Protein AF-A0A948PNC6-F1 (afdb_monomer)

Solvent-accessible surface area (backbone atoms only — not comparable to full-atom values): 5332 Å² total; per-residue (Å²): 89,77,49,72,49,98,56,79,67,54,67,67,58,57,57,48,60,46,68,74,40,86,55,43,41,82,37,65,91,61,79,91,48,62,76,38,72,84,72,28,56,93,32,71,42,35,32,35,28,70,74,42,70,42,94,89,39,75,38,27,36,36,36,44,76,38,59,19,59,65,44,37,64,39,52,49,51,53,50,52,51,52,52,51,54,55,54,55,66,72,73,109

Structure (mmCIF, N/CA/C/O backbone):
data_AF-A0A948PNC6-F1
#
_entry.id   AF-A0A948PNC6-F1
#
loop_
_atom_site.group_PDB
_atom_site.id
_atom_site.type_symbol
_atom_site.label_atom_id
_atom_site.label_alt_id
_atom_site.label_comp_id
_atom_site.label_asym_id
_atom_site.label_entity_id
_atom_site.label_seq_id
_atom_site.pdbx_PDB_ins_code
_atom_site.Cartn_x
_atom_site.Cartn_y
_atom_site.Cartn_z
_atom_site.occupancy
_atom_site.B_iso_or_equiv
_atom_site.auth_seq_id
_atom_site.auth_comp_id
_atom_site.auth_asym_id
_atom_site.auth_atom_id
_atom_site.pdbx_PDB_model_num
ATOM 1 N N . ILE A 1 1 ? 0.938 -9.839 -6.602 1.00 93.44 1 ILE A N 1
ATOM 2 C CA . ILE A 1 1 ? -0.372 -9.750 -7.277 1.00 93.44 1 ILE A CA 1
ATOM 3 C C . ILE A 1 1 ? -0.123 -9.532 -8.756 1.00 93.44 1 ILE A C 1
ATOM 5 O O . ILE A 1 1 ? 0.742 -8.733 -9.101 1.00 93.44 1 ILE A O 1
ATOM 9 N N . TYR A 1 2 ? -0.839 -10.287 -9.583 1.00 96.00 2 TYR A N 1
ATOM 10 C CA . TYR A 1 2 ? -0.950 -10.073 -11.020 1.00 96.00 2 TYR A CA 1
ATOM 11 C C . TYR A 1 2 ? -2.352 -9.560 -11.302 1.00 96.00 2 TYR A C 1
ATOM 13 O O . TYR A 1 2 ? -3.318 -10.136 -10.797 1.00 96.00 2 TYR A O 1
ATOM 21 N N . VAL A 1 3 ? -2.468 -8.484 -12.066 1.00 95.62 3 VAL A N 1
ATOM 22 C CA . VAL A 1 3 ? -3.763 -7.933 -12.457 1.00 95.62 3 VAL A CA 1
ATOM 23 C C . VAL A 1 3 ? -3.740 -7.594 -13.932 1.00 95.62 3 VAL A C 1
ATOM 25 O O . VAL A 1 3 ? -2.747 -7.070 -14.429 1.00 95.62 3 VAL A O 1
ATOM 28 N N . ARG A 1 4 ? -4.850 -7.864 -14.613 1.00 97.31 4 ARG A N 1
ATOM 29 C CA . ARG A 1 4 ? -5.113 -7.396 -15.968 1.00 97.31 4 ARG A CA 1
ATOM 30 C C . ARG A 1 4 ? -6.274 -6.411 -15.931 1.00 97.31 4 ARG A C 1
ATOM 32 O O . ARG A 1 4 ? -7.309 -6.704 -15.335 1.00 97.31 4 ARG A O 1
ATOM 39 N N . LEU A 1 5 ? -6.093 -5.249 -16.544 1.00 96.19 5 LEU A N 1
ATOM 40 C CA . LEU A 1 5 ? -7.083 -4.178 -16.582 1.00 96.19 5 LEU A CA 1
ATOM 41 C C . LEU A 1 5 ? -7.972 -4.292 -17.828 1.00 96.19 5 LEU A C 1
ATOM 43 O O . LEU A 1 5 ? -7.554 -4.804 -18.865 1.00 96.19 5 LEU A O 1
ATOM 47 N N . GLY A 1 6 ? -9.210 -3.800 -17.734 1.00 96.44 6 GLY A N 1
ATOM 48 C CA . GLY A 1 6 ? -10.130 -3.753 -18.880 1.00 96.44 6 GLY A CA 1
ATOM 49 C C . GLY A 1 6 ? -9.721 -2.736 -19.952 1.00 96.44 6 GLY A C 1
ATOM 50 O O . GLY A 1 6 ? -10.107 -2.869 -21.107 1.00 96.44 6 GLY A O 1
ATOM 51 N N . GLU A 1 7 ? -8.902 -1.757 -19.578 1.00 94.06 7 GLU A N 1
ATOM 52 C CA . GLU A 1 7 ? -8.389 -0.695 -20.443 1.00 94.06 7 GLU A CA 1
ATOM 53 C C . GLU A 1 7 ? -6.868 -0.636 -20.321 1.00 94.06 7 GLU A C 1
ATOM 55 O O . GLU A 1 7 ? -6.312 -0.985 -19.275 1.00 94.06 7 GLU A O 1
ATOM 60 N N . GLU A 1 8 ? -6.193 -0.191 -21.377 1.00 93.94 8 GLU A N 1
ATOM 61 C CA . GLU A 1 8 ? -4.747 -0.004 -21.335 1.00 93.94 8 GLU A CA 1
ATOM 62 C C . GLU A 1 8 ? -4.391 1.186 -20.434 1.00 93.94 8 GLU A C 1
ATOM 64 O O . GLU A 1 8 ? -5.000 2.258 -20.509 1.00 93.94 8 GLU A O 1
ATOM 69 N N . ARG A 1 9 ? -3.396 0.999 -19.563 1.00 95.31 9 ARG A N 1
ATOM 70 C CA . ARG A 1 9 ? -2.881 2.032 -18.656 1.00 95.31 9 ARG A CA 1
ATOM 71 C C . ARG A 1 9 ? -1.358 2.034 -18.645 1.00 95.31 9 ARG A C 1
ATOM 73 O O . ARG A 1 9 ? -0.709 1.085 -19.092 1.00 95.31 9 ARG A O 1
ATOM 80 N N . THR A 1 10 ? -0.777 3.112 -18.128 1.00 94.81 10 THR A N 1
ATOM 81 C CA . THR A 1 10 ? 0.673 3.210 -17.938 1.00 94.81 10 THR A CA 1
ATOM 82 C C . THR A 1 10 ? 1.077 2.799 -16.523 1.00 94.81 10 THR A C 1
ATOM 84 O O . THR A 1 10 ? 0.267 2.809 -15.595 1.00 94.81 10 THR A O 1
ATOM 87 N N . LEU A 1 11 ? 2.361 2.475 -16.335 1.00 92.25 11 LEU A N 1
ATOM 88 C CA . LEU A 1 11 ? 2.918 2.224 -15.002 1.00 92.25 11 LEU A CA 1
ATOM 89 C C . LEU A 1 11 ? 2.744 3.443 -14.080 1.00 92.25 11 LEU A C 1
ATOM 91 O O . LEU A 1 11 ? 2.385 3.282 -12.918 1.00 92.25 11 LEU A O 1
ATOM 95 N N . ALA A 1 12 ? 2.930 4.650 -14.620 1.00 92.94 12 ALA A N 1
ATOM 96 C CA . ALA A 1 12 ? 2.787 5.900 -13.878 1.00 92.94 12 ALA A CA 1
ATOM 97 C C . ALA A 1 12 ? 1.349 6.133 -13.390 1.00 92.94 12 ALA A C 1
ATOM 99 O O . ALA A 1 12 ? 1.149 6.668 -12.301 1.00 92.94 12 ALA A O 1
ATOM 100 N N . ASP A 1 13 ? 0.342 5.717 -14.165 1.00 93.12 13 ASP A N 1
ATOM 101 C CA . ASP A 1 13 ? -1.055 5.796 -13.727 1.00 93.12 13 ASP A CA 1
ATOM 102 C C . ASP A 1 13 ? -1.308 4.877 -12.532 1.00 93.12 13 ASP A C 1
ATOM 104 O O . ASP A 1 13 ? -1.923 5.294 -11.554 1.00 93.12 13 ASP A O 1
ATOM 108 N N . LEU A 1 14 ? -0.777 3.651 -12.575 1.00 90.94 14 LEU A N 1
ATOM 109 C CA . LEU A 1 14 ? -0.912 2.702 -11.473 1.00 90.94 14 LEU A CA 1
ATOM 110 C C . LEU A 1 14 ? -0.168 3.185 -10.219 1.00 90.94 14 LEU A C 1
ATOM 112 O O . LEU A 1 14 ? -0.688 3.098 -9.110 1.00 90.94 14 LEU A O 1
ATOM 116 N N . GLU A 1 15 ? 1.031 3.741 -10.390 1.00 90.62 15 GLU A N 1
ATOM 117 C CA . GLU A 1 15 ? 1.790 4.348 -9.299 1.00 90.62 15 GLU A CA 1
ATOM 118 C C . GLU A 1 15 ? 1.058 5.533 -8.664 1.00 90.62 15 GLU A C 1
ATOM 120 O O . GLU A 1 15 ? 1.124 5.681 -7.443 1.00 90.62 15 GLU A O 1
ATOM 125 N N . ARG A 1 16 ? 0.359 6.349 -9.463 1.00 92.62 16 ARG A N 1
ATOM 126 C CA . ARG A 1 16 ? -0.435 7.484 -8.978 1.00 92.62 16 ARG A CA 1
ATOM 127 C C . ARG A 1 16 ? -1.629 7.028 -8.145 1.00 92.62 16 ARG A C 1
ATOM 129 O O . ARG A 1 16 ? -1.864 7.608 -7.094 1.00 92.62 16 ARG A O 1
ATOM 136 N N . LEU A 1 17 ? -2.331 5.966 -8.552 1.00 91.19 17 LEU A N 1
ATOM 137 C CA . LEU A 1 17 ? -3.471 5.429 -7.791 1.00 91.19 17 LEU A CA 1
ATOM 138 C C . LEU A 1 17 ? -3.081 5.038 -6.361 1.00 91.19 17 LEU A C 1
ATOM 140 O O . LEU A 1 17 ? -3.853 5.218 -5.422 1.00 91.19 17 LEU A O 1
ATOM 144 N N . PHE A 1 18 ? -1.867 4.523 -6.175 1.00 91.62 18 PHE A N 1
ATOM 145 C CA . PHE A 1 18 ? -1.375 4.198 -4.841 1.00 91.62 18 PHE A CA 1
ATOM 146 C C . PHE A 1 18 ? -0.978 5.430 -4.018 1.00 91.62 18 PHE A C 1
ATOM 148 O O . PHE A 1 18 ? -0.974 5.336 -2.796 1.00 91.62 18 PHE A O 1
ATOM 155 N N . ASP A 1 19 ? -0.689 6.573 -4.644 1.00 91.19 19 ASP A N 1
ATOM 156 C CA . ASP A 1 19 ? -0.419 7.831 -3.932 1.00 91.19 19 ASP A CA 1
ATOM 157 C C . ASP A 1 19 ? -1.699 8.520 -3.437 1.00 91.19 19 ASP A C 1
ATOM 159 O O . ASP A 1 19 ? -1.645 9.342 -2.524 1.00 91.19 19 ASP A O 1
ATOM 163 N N . GLU A 1 20 ? -2.856 8.197 -4.020 1.00 94.12 20 GLU A N 1
ATOM 164 C CA . GLU A 1 20 ? -4.140 8.819 -3.666 1.00 94.12 20 GLU A CA 1
ATOM 165 C C . GLU A 1 20 ? -4.637 8.420 -2.272 1.00 94.12 20 GLU A C 1
ATOM 167 O O . GLU A 1 20 ? -5.412 9.154 -1.656 1.00 94.12 20 GLU A O 1
ATOM 172 N N . SER A 1 21 ? -4.200 7.265 -1.762 1.00 92.12 21 SER A N 1
ATOM 173 C CA . SER A 1 21 ? -4.601 6.776 -0.446 1.00 92.12 21 SER A CA 1
ATOM 174 C C . SER A 1 21 ? -3.428 6.778 0.533 1.00 92.12 21 SER A C 1
ATOM 176 O O . SER A 1 21 ? -2.409 6.137 0.272 1.00 92.12 21 SER A O 1
ATOM 178 N N . PRO A 1 22 ? -3.588 7.384 1.726 1.00 92.56 22 PRO A N 1
ATOM 179 C CA . PRO A 1 22 ? -2.558 7.362 2.763 1.00 92.56 22 PRO A CA 1
ATOM 180 C C . PRO A 1 22 ? -2.328 5.959 3.345 1.00 92.56 22 PRO A C 1
ATOM 182 O O . PRO A 1 22 ? -1.378 5.752 4.094 1.00 92.56 22 PRO A O 1
ATOM 185 N N . SER A 1 23 ? -3.194 4.988 3.036 1.00 93.69 23 SER A N 1
ATOM 186 C CA . SER A 1 23 ? -3.033 3.601 3.476 1.00 93.69 23 SER A CA 1
ATOM 187 C C . SER A 1 23 ? -1.892 2.880 2.763 1.00 93.69 23 SER A C 1
ATOM 189 O O . SER A 1 23 ? -1.465 1.831 3.243 1.00 93.69 23 SER A O 1
ATOM 191 N N . PHE A 1 24 ? -1.419 3.393 1.627 1.00 94.62 24 PHE A N 1
ATOM 192 C CA . PHE A 1 24 ? -0.357 2.771 0.850 1.00 94.62 24 PHE A CA 1
ATOM 193 C C . PHE A 1 24 ? 0.960 3.524 0.990 1.00 94.62 24 PHE A C 1
ATOM 195 O O . PHE A 1 24 ? 1.010 4.750 1.026 1.00 94.62 24 PHE A O 1
ATOM 202 N N . LYS A 1 25 ? 2.055 2.764 1.014 1.00 93.00 25 LYS A N 1
ATOM 203 C CA . LYS A 1 25 ? 3.412 3.298 1.005 1.00 93.00 25 LYS A CA 1
ATOM 204 C C . LYS A 1 25 ? 4.231 2.621 -0.077 1.00 93.00 25 LYS A C 1
ATOM 206 O O . LYS A 1 25 ? 4.636 1.466 0.057 1.00 93.00 25 LYS A O 1
ATOM 211 N N . LYS A 1 26 ? 4.488 3.346 -1.163 1.00 90.69 26 LYS A N 1
ATOM 212 C CA . LYS A 1 26 ? 5.357 2.855 -2.232 1.00 90.69 26 LYS A CA 1
ATOM 213 C C . LYS A 1 26 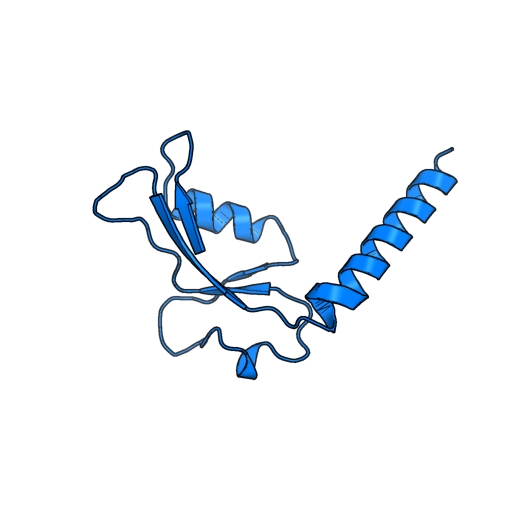? 6.809 2.845 -1.777 1.00 90.69 26 LYS A C 1
ATOM 215 O O . LYS A 1 26 ? 7.312 3.812 -1.209 1.00 90.69 26 LYS A O 1
ATOM 220 N N . CYS A 1 27 ? 7.489 1.758 -2.096 1.00 87.31 27 CYS A N 1
ATOM 221 C CA . CYS A 1 27 ? 8.924 1.628 -1.967 1.00 87.31 27 CYS A CA 1
ATOM 222 C C . CYS A 1 27 ? 9.562 1.578 -3.351 1.00 87.31 27 CYS A C 1
ATOM 224 O O . CYS A 1 27 ? 9.117 0.842 -4.233 1.00 87.31 27 CYS A O 1
ATOM 226 N N . GLY A 1 28 ? 10.597 2.402 -3.533 1.00 73.88 28 GLY A N 1
ATOM 227 C CA . GLY A 1 28 ? 11.335 2.485 -4.787 1.00 73.88 28 GLY A CA 1
ATOM 228 C C . GLY A 1 28 ? 11.988 1.152 -5.176 1.00 73.88 28 GLY A C 1
ATOM 229 O O . GLY A 1 28 ? 12.137 0.253 -4.342 1.00 73.88 28 GLY A O 1
ATOM 230 N N . PRO A 1 29 ? 12.390 1.006 -6.447 1.00 67.12 29 PRO A N 1
ATOM 231 C CA . PRO A 1 29 ? 13.046 -0.203 -6.917 1.00 67.12 29 PRO A CA 1
ATOM 232 C C . PRO A 1 29 ? 14.399 -0.402 -6.217 1.00 67.12 29 PRO A C 1
ATOM 234 O O . PRO A 1 29 ? 15.190 0.528 -6.080 1.00 67.12 29 PRO A O 1
ATOM 237 N N . GLY A 1 30 ? 14.680 -1.640 -5.805 1.00 65.31 30 GLY A N 1
ATOM 238 C CA . GLY A 1 30 ? 15.969 -2.046 -5.240 1.00 65.31 30 GLY A CA 1
ATOM 239 C C . GLY A 1 30 ? 15.903 -2.510 -3.783 1.00 65.31 30 GLY A C 1
ATOM 240 O O . GLY A 1 30 ? 14.840 -2.603 -3.177 1.00 65.31 30 GLY A O 1
ATOM 241 N N . LEU A 1 31 ? 17.071 -2.832 -3.226 1.00 63.88 31 LEU A N 1
ATOM 242 C CA . LEU A 1 31 ? 17.227 -3.380 -1.869 1.00 63.88 31 LEU A CA 1
ATOM 243 C C . LEU A 1 31 ? 17.091 -2.325 -0.756 1.00 63.88 31 LEU A C 1
ATOM 245 O O . LEU A 1 31 ? 17.046 -2.686 0.414 1.00 63.88 31 LEU A O 1
ATOM 249 N N . ALA A 1 32 ? 17.029 -1.035 -1.105 1.00 63.03 32 ALA A N 1
ATOM 250 C CA . ALA A 1 32 ? 17.023 0.070 -0.142 1.00 63.03 32 ALA A CA 1
ATOM 251 C C . ALA A 1 32 ? 15.726 0.159 0.687 1.00 63.03 32 ALA A C 1
ATOM 253 O O . ALA A 1 32 ? 15.764 0.598 1.832 1.00 63.03 32 ALA A O 1
ATOM 254 N N . CYS A 1 33 ? 14.593 -0.294 0.141 1.00 65.44 33 CYS A N 1
ATOM 255 C CA . CYS A 1 33 ? 13.375 -0.545 0.909 1.00 65.44 33 CYS A CA 1
ATOM 256 C C . CYS A 1 33 ? 12.866 -1.962 0.595 1.00 65.44 33 CYS A C 1
ATOM 258 O O . CYS A 1 33 ? 12.088 -2.144 -0.347 1.00 65.44 33 CYS A O 1
ATOM 260 N N . PRO A 1 34 ? 13.296 -2.989 1.350 1.00 73.88 34 PRO A N 1
ATOM 261 C CA . PRO A 1 34 ? 12.778 -4.329 1.156 1.00 73.88 34 PRO A CA 1
ATOM 262 C C . PRO A 1 34 ? 11.340 -4.382 1.675 1.00 73.88 34 PRO A C 1
ATOM 264 O O . PRO A 1 34 ? 11.088 -4.184 2.861 1.00 73.88 34 PRO A O 1
ATOM 267 N N . VAL A 1 35 ? 10.387 -4.651 0.784 1.00 89.44 35 VAL A N 1
ATOM 268 C CA . VAL A 1 35 ? 8.977 -4.863 1.138 1.00 89.44 35 VAL A CA 1
ATOM 269 C C . VAL A 1 35 ? 8.823 -6.310 1.609 1.00 89.44 35 VAL A C 1
ATOM 271 O O . VAL A 1 35 ? 8.671 -7.230 0.807 1.00 89.44 35 VAL A O 1
ATOM 274 N N . SER A 1 36 ? 8.938 -6.522 2.920 1.00 91.56 36 SER A N 1
ATOM 275 C CA . SER A 1 36 ? 8.972 -7.845 3.553 1.00 91.56 36 SER A CA 1
ATOM 276 C C . SER A 1 36 ? 8.194 -7.839 4.864 1.00 91.56 36 SER A C 1
ATOM 278 O O . SER A 1 36 ? 7.999 -6.785 5.465 1.00 91.56 36 SER A O 1
ATOM 280 N N . SER A 1 37 ? 7.792 -9.009 5.358 1.00 93.19 37 SER A N 1
ATOM 281 C CA . SER A 1 37 ? 7.062 -9.095 6.629 1.00 93.19 37 SER A CA 1
ATOM 282 C C . SER A 1 37 ? 7.851 -8.496 7.798 1.00 93.19 37 SER A C 1
ATOM 284 O O . SER A 1 37 ? 7.268 -7.847 8.658 1.00 93.19 37 SER A O 1
ATOM 286 N N . LEU A 1 38 ? 9.181 -8.644 7.802 1.00 92.75 38 LEU A N 1
ATOM 287 C CA . LEU A 1 38 ? 10.044 -8.107 8.856 1.00 92.75 38 LEU A CA 1
ATOM 288 C C . LEU A 1 38 ? 10.047 -6.572 8.889 1.00 92.75 38 LEU A C 1
ATOM 290 O O . LEU A 1 38 ? 10.071 -5.978 9.960 1.00 92.75 38 LEU A O 1
ATOM 294 N N . THR A 1 39 ? 10.032 -5.926 7.724 1.00 89.88 39 THR A N 1
ATOM 295 C CA . THR A 1 39 ? 10.087 -4.460 7.625 1.00 89.88 39 THR A CA 1
ATOM 296 C C . THR A 1 39 ? 8.736 -3.787 7.839 1.00 89.88 39 THR A C 1
ATOM 298 O O . THR A 1 39 ? 8.695 -2.600 8.164 1.0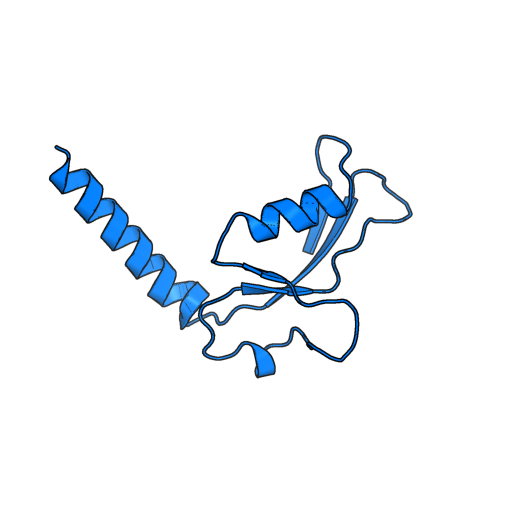0 89.88 39 THR A O 1
ATOM 301 N N . VAL A 1 40 ? 7.645 -4.534 7.661 1.00 93.88 40 VAL A N 1
ATOM 302 C CA . VAL A 1 40 ? 6.270 -4.018 7.710 1.00 93.88 40 VAL A CA 1
ATOM 303 C C . VAL A 1 40 ? 5.547 -4.370 9.013 1.00 93.88 40 VAL A C 1
ATOM 305 O O . VAL A 1 40 ? 4.555 -3.727 9.343 1.00 93.88 40 VAL A O 1
ATOM 308 N N . ALA A 1 41 ? 6.041 -5.337 9.789 1.00 95.12 41 ALA A N 1
ATOM 309 C CA . ALA A 1 41 ? 5.456 -5.682 11.083 1.00 95.12 41 ALA A CA 1
ATOM 310 C C . ALA A 1 41 ? 5.289 -4.446 11.990 1.00 95.12 41 ALA A C 1
ATOM 312 O O . ALA A 1 41 ? 6.198 -3.624 12.142 1.00 95.12 41 ALA A O 1
ATOM 313 N N . GLY A 1 42 ? 4.104 -4.316 12.584 1.00 94.88 42 GLY A N 1
ATOM 314 C CA . GLY A 1 42 ? 3.701 -3.209 13.445 1.00 94.88 42 GLY A CA 1
ATOM 315 C C . GLY A 1 42 ? 3.510 -1.868 12.734 1.00 94.88 42 GLY A C 1
ATOM 316 O O . GLY A 1 42 ? 3.404 -0.849 13.413 1.00 94.88 42 GLY A O 1
ATOM 317 N N . LYS A 1 43 ? 3.513 -1.826 11.395 1.00 94.31 43 LYS A N 1
ATOM 318 C CA . LYS A 1 43 ? 3.210 -0.614 10.624 1.00 94.31 43 LYS A CA 1
ATOM 319 C C . LYS A 1 43 ? 1.729 -0.531 10.299 1.00 94.31 43 LYS A C 1
ATOM 321 O O . LYS A 1 43 ? 1.041 -1.544 10.178 1.00 94.31 43 LYS A O 1
ATOM 326 N N . ASP A 1 44 ? 1.257 0.696 10.145 1.00 96.12 44 ASP A N 1
ATOM 327 C CA . ASP A 1 44 ? -0.140 0.965 9.838 1.00 96.12 44 ASP A CA 1
ATOM 328 C C . ASP A 1 44 ? -0.379 0.992 8.328 1.00 96.12 44 ASP A C 1
ATOM 330 O O . ASP A 1 44 ? -1.513 0.821 7.900 1.00 96.12 44 ASP A O 1
ATOM 334 N N . GLU A 1 45 ? 0.648 1.204 7.507 1.00 95.44 45 GLU A N 1
ATOM 335 C CA . GLU A 1 45 ? 0.535 1.267 6.050 1.00 95.44 45 GLU A CA 1
ATOM 336 C C . GLU A 1 45 ? 0.733 -0.100 5.376 1.00 95.44 45 GLU A C 1
ATOM 338 O O . GLU A 1 45 ? 1.437 -0.984 5.866 1.00 95.44 45 GLU A O 1
ATOM 343 N N . ILE A 1 46 ? 0.152 -0.251 4.186 1.00 95.69 46 ILE A N 1
ATOM 344 C CA . ILE A 1 46 ? 0.419 -1.356 3.266 1.00 95.69 46 ILE A CA 1
ATOM 345 C C . ILE A 1 46 ? 1.570 -0.935 2.358 1.00 95.69 46 ILE A C 1
ATOM 347 O O . ILE A 1 46 ? 1.465 0.017 1.582 1.00 95.69 46 ILE A O 1
ATOM 351 N N . TYR A 1 47 ? 2.675 -1.659 2.436 1.00 94.81 47 TYR A N 1
ATOM 352 C CA . TYR A 1 47 ? 3.859 -1.383 1.644 1.00 94.81 47 TYR A CA 1
ATOM 353 C C . TYR A 1 47 ? 3.736 -2.026 0.268 1.00 94.81 47 TYR A C 1
ATOM 355 O O . TYR A 1 47 ? 3.346 -3.189 0.142 1.00 94.81 47 TYR A O 1
ATOM 363 N N . ILE A 1 48 ? 4.117 -1.267 -0.757 1.00 93.62 48 ILE A N 1
ATOM 364 C CA . ILE A 1 48 ? 4.052 -1.675 -2.160 1.00 93.62 48 ILE A CA 1
ATOM 365 C C . ILE A 1 48 ? 5.450 -1.657 -2.751 1.00 93.62 48 ILE A C 1
ATOM 367 O O . ILE A 1 48 ? 6.172 -0.671 -2.618 1.00 93.62 48 ILE A O 1
ATOM 371 N N . GLY A 1 49 ? 5.827 -2.726 -3.439 1.00 90.75 49 GLY A N 1
ATOM 372 C CA . GLY A 1 49 ? 7.089 -2.796 -4.160 1.00 90.75 49 GLY A CA 1
ATOM 373 C C . GLY A 1 49 ? 6.954 -3.527 -5.484 1.00 90.75 49 GLY A C 1
ATOM 374 O O . GLY A 1 49 ? 5.945 -4.172 -5.764 1.00 90.75 49 GLY A O 1
ATOM 375 N N . GLN A 1 50 ? 8.019 -3.457 -6.284 1.00 87.62 50 GLN A N 1
ATOM 376 C CA . GLN A 1 50 ? 8.151 -4.225 -7.526 1.00 87.62 50 GLN A CA 1
ATOM 377 C C . GLN A 1 50 ? 6.986 -4.006 -8.511 1.00 87.62 50 GLN A C 1
ATOM 379 O O . GLN A 1 50 ? 6.572 -4.956 -9.172 1.00 87.62 50 GLN A O 1
ATOM 384 N N . ILE A 1 51 ? 6.464 -2.777 -8.606 1.00 90.94 51 ILE A N 1
ATOM 385 C CA . ILE A 1 51 ? 5.410 -2.425 -9.566 1.00 90.94 51 ILE A CA 1
ATOM 386 C C . ILE A 1 51 ? 6.008 -2.458 -10.977 1.00 90.94 51 ILE A C 1
ATOM 388 O O . ILE A 1 51 ? 6.991 -1.771 -11.252 1.00 90.94 51 ILE A O 1
ATOM 392 N N . LYS A 1 52 ? 5.468 -3.307 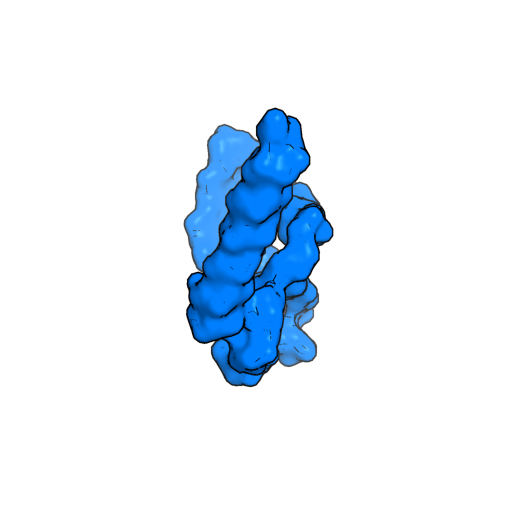-11.854 1.00 92.19 52 LYS A N 1
ATOM 393 C CA . LYS A 1 52 ? 5.985 -3.558 -13.207 1.00 92.19 52 LYS A CA 1
ATOM 394 C C . LYS A 1 52 ? 4.833 -3.803 -14.177 1.00 92.19 52 LYS A C 1
ATOM 396 O O . LYS A 1 52 ? 3.855 -4.449 -13.809 1.00 92.19 52 LYS A O 1
ATOM 401 N N . LYS A 1 53 ? 4.971 -3.332 -15.418 1.00 94.81 53 LYS A N 1
ATOM 402 C CA . LYS A 1 53 ? 4.105 -3.731 -16.539 1.00 94.81 53 LYS A CA 1
ATOM 403 C C . LYS A 1 53 ? 4.571 -5.091 -17.071 1.00 94.81 53 LYS A C 1
ATOM 405 O O . LYS A 1 53 ? 5.774 -5.364 -17.066 1.00 94.81 53 LYS A O 1
ATOM 410 N N . ASP A 1 54 ? 3.635 -5.949 -17.458 1.00 95.56 54 ASP A N 1
ATOM 411 C CA . ASP A 1 54 ? 3.958 -7.225 -18.094 1.00 95.56 54 ASP A CA 1
ATOM 412 C C . ASP A 1 54 ? 4.501 -6.974 -19.513 1.00 95.56 54 ASP A C 1
ATOM 414 O O . ASP A 1 54 ? 3.884 -6.226 -20.270 1.00 95.56 54 ASP A O 1
ATOM 418 N N . PRO A 1 55 ? 5.652 -7.551 -19.899 1.00 94.94 55 PRO A N 1
ATOM 419 C CA . PRO A 1 55 ? 6.198 -7.364 -21.241 1.00 94.94 55 PRO A CA 1
ATOM 420 C C . PRO A 1 55 ? 5.398 -8.073 -22.348 1.00 94.94 55 PRO A C 1
ATOM 422 O O . PRO A 1 55 ? 5.640 -7.793 -23.519 1.00 94.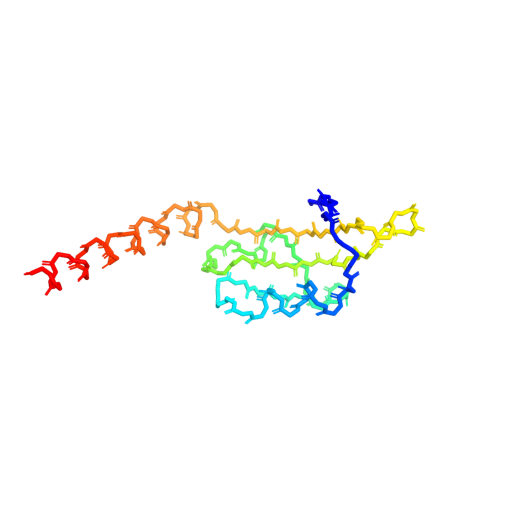94 55 PRO A O 1
ATOM 425 N N . ALA A 1 56 ? 4.507 -9.010 -22.009 1.00 96.38 56 ALA A N 1
ATOM 426 C CA . ALA A 1 56 ? 3.738 -9.805 -22.965 1.00 96.38 56 ALA A CA 1
ATOM 427 C C . ALA A 1 56 ? 2.249 -9.415 -23.055 1.00 96.38 56 ALA A C 1
ATOM 429 O O . ALA A 1 56 ? 1.566 -9.877 -23.969 1.00 96.38 56 ALA A O 1
ATOM 430 N N . ASP A 1 57 ? 1.733 -8.593 -22.136 1.00 96.12 57 ASP A N 1
ATOM 431 C CA . ASP A 1 57 ? 0.339 -8.127 -22.139 1.00 96.12 57 ASP A CA 1
ATOM 432 C C . ASP A 1 57 ? 0.269 -6.655 -21.700 1.00 96.12 57 ASP A C 1
ATOM 434 O O . ASP A 1 57 ? 0.515 -6.319 -20.539 1.00 96.12 57 ASP A O 1
ATOM 438 N N . ASP A 1 58 ? -0.118 -5.774 -22.628 1.00 95.31 58 ASP A N 1
ATOM 439 C CA . ASP A 1 58 ? -0.187 -4.328 -22.397 1.00 95.31 58 ASP A CA 1
ATOM 440 C C . ASP A 1 58 ? -1.224 -3.904 -21.349 1.00 95.31 58 ASP A C 1
ATOM 442 O O . ASP A 1 58 ? -1.168 -2.784 -20.829 1.00 95.31 58 ASP A O 1
ATOM 446 N N . HIS A 1 59 ? -2.144 -4.798 -20.995 1.00 97.00 59 HIS A N 1
ATOM 447 C CA . HIS A 1 59 ? -3.151 -4.571 -19.969 1.00 97.00 59 HIS A CA 1
ATOM 448 C C . HIS A 1 59 ? -2.736 -5.105 -18.595 1.00 97.00 59 HIS A C 1
ATOM 450 O O . HIS A 1 59 ? -3.479 -4.910 -17.627 1.00 97.00 59 HIS A O 1
ATOM 456 N N . ALA A 1 60 ? -1.604 -5.804 -18.489 1.00 97.31 60 ALA A N 1
ATOM 457 C CA . ALA A 1 60 ? -1.248 -6.546 -17.292 1.00 97.31 60 ALA A CA 1
ATOM 458 C C . ALA A 1 60 ? -0.097 -5.932 -16.486 1.00 97.31 60 ALA A C 1
ATOM 460 O O . ALA A 1 60 ? 0.856 -5.357 -17.013 1.00 97.31 60 ALA A O 1
ATOM 461 N N . PHE A 1 61 ? -0.187 -6.088 -15.164 1.00 96.62 61 PHE A N 1
ATOM 462 C CA . PHE A 1 61 ? 0.756 -5.538 -14.199 1.00 96.62 61 PHE A CA 1
ATOM 463 C C . PHE A 1 61 ? 1.052 -6.526 -13.076 1.00 96.62 61 PHE A C 1
ATOM 465 O O . PHE A 1 61 ? 0.189 -7.282 -12.622 1.00 96.62 61 PHE A O 1
ATOM 472 N N . TRP A 1 62 ? 2.275 -6.435 -12.568 1.00 95.25 62 TRP A N 1
ATOM 473 C CA . TRP A 1 62 ? 2.763 -7.143 -11.397 1.00 95.25 62 TRP A CA 1
ATOM 474 C C . TRP A 1 62 ? 3.093 -6.141 -10.298 1.00 95.25 62 TRP A C 1
ATOM 476 O O . TRP A 1 62 ? 3.727 -5.123 -10.556 1.00 95.25 62 TRP A O 1
ATOM 486 N N . PHE A 1 63 ? 2.706 -6.438 -9.062 1.00 93.50 63 PHE A N 1
ATOM 487 C CA . PHE A 1 63 ? 3.168 -5.695 -7.888 1.00 93.50 63 PHE A CA 1
ATOM 488 C C . PHE A 1 63 ? 3.141 -6.569 -6.635 1.00 93.50 63 PHE A C 1
ATOM 490 O O . PHE A 1 63 ? 2.393 -7.546 -6.538 1.00 93.50 63 PHE A O 1
ATOM 497 N N . TRP A 1 64 ? 3.974 -6.226 -5.662 1.00 92.94 64 TRP A N 1
ATOM 498 C CA . TRP A 1 64 ? 4.107 -6.926 -4.391 1.00 92.94 64 TRP A CA 1
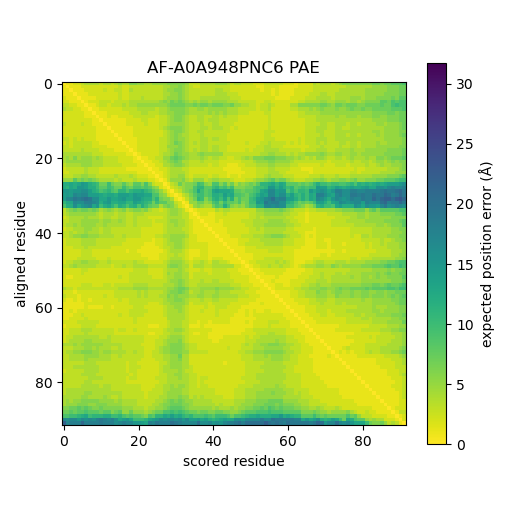ATOM 499 C C . TRP A 1 64 ? 3.564 -6.060 -3.257 1.00 92.94 64 TRP A C 1
ATOM 501 O O . TRP A 1 64 ? 3.931 -4.892 -3.156 1.00 92.94 64 TRP A O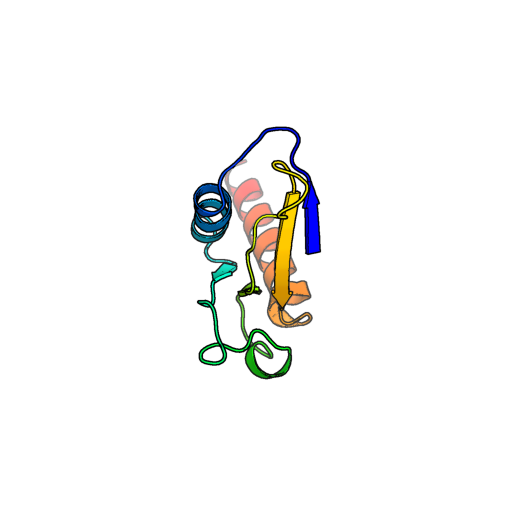 1
ATOM 511 N N . LEU A 1 65 ? 2.700 -6.638 -2.420 1.00 93.88 65 LEU A N 1
ATOM 512 C CA . LEU A 1 65 ? 2.096 -5.966 -1.271 1.00 93.88 65 LEU A CA 1
ATOM 513 C C . LEU A 1 65 ? 2.443 -6.715 0.005 1.00 93.88 65 LEU A C 1
ATOM 515 O O . LEU A 1 65 ? 2.319 -7.939 0.055 1.00 93.88 65 LEU A O 1
ATOM 519 N N . VAL A 1 66 ? 2.804 -5.972 1.043 1.00 95.62 66 VAL A N 1
ATOM 520 C CA . VAL A 1 66 ? 2.938 -6.502 2.399 1.00 95.62 66 VAL A CA 1
ATOM 521 C C . VAL A 1 66 ? 2.281 -5.520 3.355 1.00 95.62 66 VAL A C 1
ATOM 523 O O . VAL A 1 66 ? 2.502 -4.317 3.265 1.00 95.62 66 VAL A O 1
ATOM 526 N N . GLY A 1 67 ? 1.476 -6.038 4.271 1.00 95.88 67 GLY A N 1
ATOM 527 C CA . GLY A 1 67 ? 0.871 -5.295 5.369 1.00 95.88 67 GLY A CA 1
ATOM 528 C C . GLY A 1 67 ? 0.900 -6.154 6.626 1.00 95.88 67 GLY A C 1
ATOM 529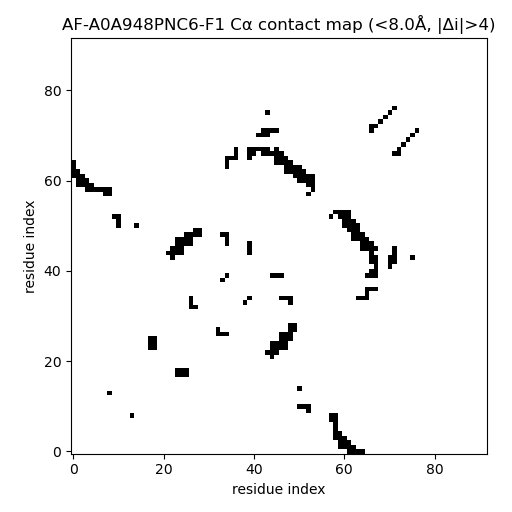 O O . GLY A 1 67 ? 0.948 -7.383 6.533 1.00 95.88 67 GLY A O 1
ATOM 530 N N . ASP A 1 68 ? 0.865 -5.518 7.791 1.00 96.94 68 ASP A N 1
ATOM 531 C CA . ASP A 1 68 ? 0.653 -6.223 9.050 1.00 96.94 68 ASP A CA 1
ATOM 532 C C . ASP A 1 68 ? -0.834 -6.600 9.180 1.00 96.94 68 ASP A C 1
ATOM 534 O O . ASP A 1 68 ? -1.743 -5.780 9.001 1.00 96.94 68 ASP A O 1
ATOM 538 N N . ASN A 1 69 ? -1.092 -7.882 9.436 1.00 96.44 69 ASN A N 1
ATOM 539 C CA . ASN A 1 69 ? -2.440 -8.435 9.485 1.00 96.44 69 ASN A CA 1
ATOM 540 C C . ASN A 1 69 ? -3.190 -8.092 10.781 1.00 96.44 69 ASN A C 1
ATOM 542 O O . ASN A 1 69 ? -4.422 -8.070 10.771 1.00 96.44 69 ASN A O 1
ATOM 546 N N . LEU A 1 70 ? -2.485 -7.829 11.881 1.00 96.81 70 LEU A N 1
ATOM 547 C CA . LEU A 1 70 ? -3.083 -7.474 13.166 1.00 96.81 70 LEU A CA 1
ATOM 548 C C . LEU A 1 70 ? -3.454 -5.987 13.206 1.00 96.81 70 LEU A C 1
ATOM 550 O O . LEU A 1 70 ? -4.560 -5.648 13.630 1.00 96.81 70 LEU A O 1
ATOM 554 N N . THR A 1 71 ? -2.578 -5.100 12.724 1.00 95.31 71 THR A N 1
ATOM 555 C CA . THR A 1 71 ? -2.832 -3.649 12.714 1.00 95.31 71 THR A CA 1
ATOM 556 C C . THR A 1 71 ? -3.726 -3.252 11.539 1.00 95.31 71 THR A C 1
ATOM 558 O O . THR A 1 71 ? -4.935 -3.080 11.708 1.00 95.31 71 THR A O 1
ATOM 561 N N . ARG A 1 72 ? -3.173 -3.142 10.328 1.00 94.69 72 ARG A N 1
ATOM 562 C CA . ARG A 1 72 ? -3.895 -2.708 9.130 1.00 94.69 72 ARG A CA 1
ATOM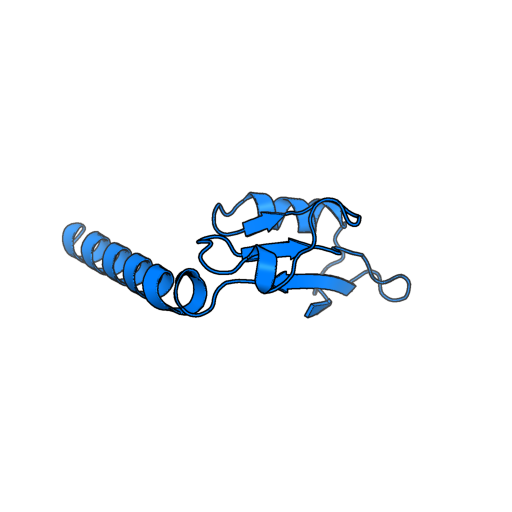 563 C C . ARG A 1 72 ? -4.937 -3.727 8.700 1.00 94.69 72 ARG A C 1
ATOM 565 O O . ARG A 1 72 ? -6.061 -3.345 8.405 1.00 94.69 72 ARG A O 1
ATOM 572 N N . GLY A 1 73 ? -4.590 -5.014 8.707 1.00 94.25 73 GLY A N 1
ATOM 573 C CA . GLY A 1 73 ? -5.498 -6.082 8.281 1.00 94.25 73 GLY A CA 1
ATOM 574 C C . GLY A 1 73 ? -6.734 -6.258 9.171 1.00 94.25 73 GLY A C 1
ATOM 575 O O . GLY A 1 73 ? -7.771 -6.685 8.666 1.00 94.25 73 GLY A O 1
ATOM 576 N N . SER A 1 74 ? -6.650 -5.893 10.458 1.00 97.25 74 SER A N 1
ATOM 577 C CA . SER A 1 74 ? -7.717 -6.142 11.439 1.00 97.25 74 SER A CA 1
ATOM 578 C C . SER A 1 74 ? -8.131 -4.885 12.209 1.00 97.25 74 SER A C 1
ATOM 580 O O . SER A 1 74 ? -9.219 -4.354 11.975 1.00 97.25 74 SER A O 1
ATOM 582 N N . ALA A 1 75 ? -7.293 -4.393 13.127 1.00 97.81 75 ALA A N 1
ATOM 583 C CA . ALA A 1 75 ? -7.678 -3.352 14.081 1.00 97.81 75 ALA A CA 1
ATOM 584 C C . ALA A 1 75 ? -8.048 -2.015 13.415 1.00 97.81 75 ALA A C 1
ATOM 586 O O . ALA A 1 75 ? -9.082 -1.426 13.738 1.00 97.81 75 ALA A O 1
ATOM 587 N N . LEU A 1 76 ? -7.237 -1.541 12.466 1.00 96.69 76 LEU A N 1
ATOM 588 C CA . LEU A 1 76 ? -7.441 -0.240 11.821 1.00 96.69 76 LEU A CA 1
ATOM 589 C C . LEU A 1 76 ? -8.637 -0.259 10.867 1.00 96.69 76 LEU A C 1
ATOM 591 O O . LEU A 1 76 ? -9.423 0.685 10.875 1.00 96.69 76 LEU A O 1
ATOM 595 N N . ASN A 1 77 ? -8.846 -1.362 10.141 1.00 95.62 77 ASN A N 1
ATOM 596 C CA . ASN A 1 77 ? -10.049 -1.554 9.327 1.00 95.62 77 ASN A CA 1
ATOM 597 C C . ASN A 1 77 ? -11.323 -1.486 10.188 1.00 95.62 77 ASN A C 1
ATOM 599 O O . ASN A 1 77 ? -12.268 -0.772 9.850 1.00 95.62 77 ASN A O 1
ATOM 603 N N . ALA A 1 78 ? -11.343 -2.182 11.333 1.00 97.94 78 ALA A N 1
ATOM 604 C CA . ALA A 1 78 ? -12.480 -2.149 12.253 1.00 97.94 78 ALA A CA 1
ATOM 605 C C . ALA A 1 78 ? -12.726 -0.737 12.815 1.00 97.94 78 ALA A C 1
ATOM 607 O O . ALA A 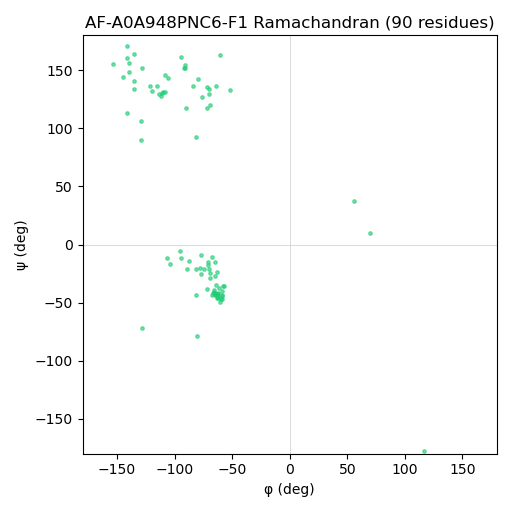1 78 ? -13.867 -0.267 12.860 1.00 97.94 78 ALA A O 1
ATOM 608 N N . TYR A 1 79 ? -11.656 -0.036 13.195 1.00 97.19 79 TYR A N 1
ATOM 609 C CA . TYR A 1 79 ? -11.720 1.336 13.690 1.00 97.19 79 TYR A CA 1
ATOM 610 C C . TYR A 1 79 ? -12.269 2.322 12.645 1.00 97.19 79 TYR A C 1
ATOM 612 O O . TYR A 1 79 ? -13.146 3.132 12.956 1.00 97.19 79 TYR A O 1
ATOM 620 N N . GLU A 1 80 ? -11.801 2.250 11.398 1.00 96.19 80 GLU A N 1
ATOM 621 C CA . GLU A 1 80 ? -12.241 3.128 10.307 1.00 96.19 80 GLU A CA 1
ATOM 622 C C . GLU A 1 80 ? -13.719 2.916 9.952 1.00 96.19 80 GLU A C 1
ATOM 624 O O . GLU A 1 80 ? -14.460 3.894 9.802 1.00 96.19 80 GLU A O 1
ATOM 629 N N . ILE A 1 81 ? -14.179 1.659 9.915 1.00 97.25 81 ILE A N 1
ATOM 630 C CA . ILE A 1 81 ? -15.601 1.325 9.735 1.00 97.25 81 ILE A CA 1
ATOM 631 C C . ILE A 1 81 ? -16.435 1.911 10.878 1.00 97.25 81 ILE A C 1
ATOM 633 O O . ILE A 1 81 ? -17.422 2.604 10.624 1.00 97.25 81 ILE A O 1
ATOM 637 N N . ALA A 1 82 ? -16.030 1.697 12.134 1.00 98.19 82 ALA A N 1
ATOM 638 C CA . ALA A 1 82 ? -16.750 2.221 13.294 1.00 98.19 82 ALA A CA 1
ATOM 639 C C . ALA A 1 82 ? -16.861 3.754 13.252 1.00 98.19 82 ALA A C 1
ATOM 641 O O . ALA A 1 82 ? -17.942 4.311 13.465 1.00 98.19 82 ALA A O 1
ATOM 642 N N . ARG A 1 83 ? -15.772 4.451 12.896 1.00 97.62 83 ARG A N 1
ATOM 643 C CA . ARG A 1 83 ? -15.787 5.907 12.695 1.00 97.62 83 ARG A CA 1
ATOM 644 C C . ARG A 1 83 ? -16.775 6.331 11.619 1.00 97.62 83 ARG A C 1
ATOM 646 O O . ARG A 1 83 ? -17.504 7.302 11.822 1.00 97.62 83 ARG A O 1
ATOM 653 N N . LYS A 1 84 ? -16.811 5.622 10.487 1.00 97.31 84 LYS A N 1
ATOM 654 C CA . LYS A 1 84 ? -17.733 5.939 9.392 1.00 97.31 84 LYS A CA 1
ATOM 655 C C . LYS A 1 84 ? -19.189 5.753 9.817 1.00 97.31 84 LYS A C 1
ATOM 657 O O . LYS A 1 84 ? -19.998 6.637 9.551 1.00 97.31 84 LYS A O 1
ATOM 662 N N . VAL A 1 85 ? -19.504 4.667 10.525 1.00 98.19 85 VAL A N 1
ATOM 663 C CA . VAL A 1 85 ? -20.852 4.401 11.055 1.00 98.19 85 VAL A CA 1
ATOM 664 C C . VAL A 1 85 ? -21.296 5.508 12.014 1.00 98.19 85 VAL A C 1
ATOM 666 O O . VAL A 1 85 ? -22.393 6.039 11.863 1.00 98.19 85 VAL A O 1
ATOM 669 N N . ILE A 1 86 ? -20.440 5.915 12.956 1.00 97.75 86 ILE A N 1
ATOM 670 C CA . ILE A 1 86 ? -20.753 7.005 13.894 1.00 97.75 86 ILE A CA 1
ATOM 671 C C . ILE A 1 86 ? -20.975 8.330 13.152 1.00 97.75 86 ILE A C 1
ATOM 673 O O . ILE A 1 86 ? -21.891 9.073 13.494 1.00 97.75 86 ILE A O 1
ATOM 677 N N . ALA A 1 87 ? -20.154 8.636 12.143 1.00 97.50 87 ALA A N 1
ATOM 678 C CA . ALA A 1 87 ? -20.301 9.859 11.357 1.00 97.50 87 ALA A CA 1
ATOM 679 C C . ALA A 1 87 ? -21.629 9.897 10.585 1.00 97.50 87 ALA A C 1
ATOM 681 O O . ALA A 1 87 ? -22.295 10.926 10.596 1.00 97.50 87 ALA A O 1
ATOM 682 N N . LEU A 1 88 ? -22.035 8.777 9.972 1.00 96.88 88 LEU A N 1
ATOM 683 C CA . LEU A 1 88 ? -23.321 8.663 9.276 1.00 96.88 88 LEU A CA 1
ATOM 684 C C . LEU A 1 88 ? -24.497 8.869 10.238 1.00 96.88 88 LEU A C 1
ATOM 686 O O . LEU A 1 88 ? -25.383 9.660 9.949 1.00 96.88 88 LEU A O 1
ATOM 690 N N . ARG A 1 89 ? -24.450 8.249 11.423 1.00 94.50 89 ARG A N 1
ATOM 691 C CA . ARG A 1 89 ? -25.489 8.398 12.457 1.00 94.50 89 ARG A CA 1
ATOM 692 C C . ARG A 1 89 ? -25.636 9.809 13.016 1.00 94.50 89 ARG A C 1
ATOM 694 O O . ARG A 1 89 ? -26.672 10.118 13.580 1.00 94.50 89 ARG A O 1
ATOM 701 N N . ARG A 1 90 ? -24.595 10.638 12.930 1.00 91.06 90 ARG A N 1
ATOM 702 C CA . ARG A 1 90 ? -24.635 12.043 13.372 1.00 91.06 90 ARG A CA 1
ATOM 703 C C . ARG A 1 90 ? -25.127 13.003 12.289 1.00 91.06 90 ARG A C 1
ATOM 705 O O . ARG A 1 90 ? -25.350 14.167 12.600 1.00 91.06 90 ARG A O 1
ATOM 712 N N . ALA A 1 91 ? -25.178 12.551 11.038 1.00 84.00 91 ALA A N 1
ATOM 713 C CA . ALA A 1 91 ? -25.652 13.334 9.900 1.00 84.00 91 ALA A CA 1
ATOM 714 C C . ALA A 1 91 ? -27.147 13.099 9.597 1.00 84.00 91 ALA A C 1
ATOM 716 O O . ALA A 1 91 ? -27.711 13.844 8.798 1.00 84.00 91 ALA A O 1
ATOM 717 N N . GLU A 1 92 ? -27.743 12.070 10.211 1.00 68.62 92 GLU A N 1
ATOM 718 C CA . GLU A 1 92 ? -29.193 11.830 10.330 1.00 68.62 92 GLU A CA 1
ATOM 719 C C . GLU A 1 92 ? -29.800 12.729 11.418 1.00 68.62 92 GLU A C 1
ATOM 721 O O . GLU A 1 92 ? -30.927 13.226 11.197 1.00 68.62 92 GLU A O 1
#

pLDDT: mean 92.02, std 8.04, range [63.03, 98.19]

Sequence (92 aa):
IYVRLGEERTLADLERLFDESPSFKKCGPGLACPVSSLTVAGKDEIYIGQIKKDPADDHAFWFWLVGDNLTRGSALNAYEIARKVIALRRAE

Mean predicted aligned error: 4.11 Å

Secondary structure (DSSP, 8-state):
-EEE-SS---HHHHHHHHHS-TTEEE--SSTTS--SHHHHTT-SSEEEEEEEE-SS-TTEEEEEEE--TTIIIIIIHHHHHHHHHHHHHHH-

Nearest PDB structures (foldseek):
  1pqu-assembly2_B  TM=8.851E-01  e=2.918E-04  Haemophilus influenzae Rd KW20
  1pqu-assembly2_C  TM=8.839E-01  e=1.113E-03  Haemophilus influenzae Rd KW20
  7skb-assembly1_B  TM=8.954E-01  e=2.485E-03  Acinetobacter baumannii
  1pqp-assembly1_A-2  TM=8.767E-01  e=4.246E-03  Haemophilus influenzae Rd KW20
  1gl3-assembly1_B  TM=8.352E-01  e=3.714E-03  Escherichia coli

Radius of gyration: 16.12 Å; Cα contacts (8 Å, |Δi|>4): 134; chains: 1; bounding box: 46×23×37 Å

Foldseek 3Di:
DKDFAPDFDDLVVVVVVQVVDPQEDEDDDDPPDDQDQVNAAPHSHKYKYDWDADPVDRRMIDIDIDHHCPRNVPDVVVVVVVVVVVVVVVVD